Protein AF-A0A316WDP6-F1 (afdb_monomer)

Radius of gyration: 22.05 Å; Cα contacts (8 Å, |Δi|>4): 49; chains: 1; bounding box: 53×63×40 Å

Solvent-accessible surface area (backbone atoms only — not comparable to full-atom values): 5874 Å² total; per-residue (Å²): 134,68,69,68,59,53,55,55,52,53,51,52,56,43,55,54,50,50,55,49,32,64,70,45,44,65,56,53,52,52,42,38,76,74,64,35,88,40,46,54,51,41,17,51,50,38,44,73,69,67,51,66,40,101,82,75,42,81,54,42,35,68,58,49,47,56,38,51,62,66,71,47,72,80,80,76,80,76,84,75,82,80,74,91,78,82,82,80,84,80,85,81,89,130

Sequence (94 aa):
NLAQASAKGASVNRAEADAFAANVLPVIESIRAAGAGSHRAIATELNARRIETARGGAWSAVQVGRILTRSTPKPHVFHVEITPGQGVVHTNIM

Structure (mmCIF, N/CA/C/O backbone):
data_AF-A0A316WDP6-F1
#
_entry.id   AF-A0A316WDP6-F1
#
loop_
_atom_site.group_PDB
_atom_site.id
_atom_site.type_symbol
_atom_site.label_atom_id
_atom_site.label_alt_id
_atom_site.label_comp_id
_atom_site.label_asym_id
_atom_site.label_entity_id
_atom_site.label_seq_id
_atom_site.pdbx_PDB_ins_code
_atom_site.Cartn_x
_atom_site.Cartn_y
_atom_site.Cartn_z
_atom_site.occupancy
_atom_site.B_iso_or_equiv
_atom_site.auth_seq_id
_atom_site.auth_comp_id
_atom_site.auth_asym_id
_atom_site.auth_atom_id
_atom_site.pdbx_PDB_model_num
ATOM 1 N N . ASN A 1 1 ? -15.041 18.204 25.667 1.00 48.50 1 ASN A N 1
ATOM 2 C CA . ASN A 1 1 ? -14.547 16.818 25.830 1.00 48.50 1 ASN A CA 1
ATOM 3 C C . ASN A 1 1 ? -14.218 16.198 24.458 1.00 48.50 1 ASN A C 1
ATOM 5 O O . ASN A 1 1 ? -14.791 15.192 24.073 1.00 48.50 1 ASN A O 1
ATOM 9 N N . LEU A 1 2 ? -13.334 16.841 23.676 1.00 40.69 2 LEU A N 1
ATOM 10 C CA . LEU A 1 2 ? -13.074 16.492 22.263 1.00 40.69 2 LEU A CA 1
ATOM 11 C C . LEU A 1 2 ? -11.900 15.512 22.080 1.00 40.69 2 LEU A C 1
ATOM 13 O O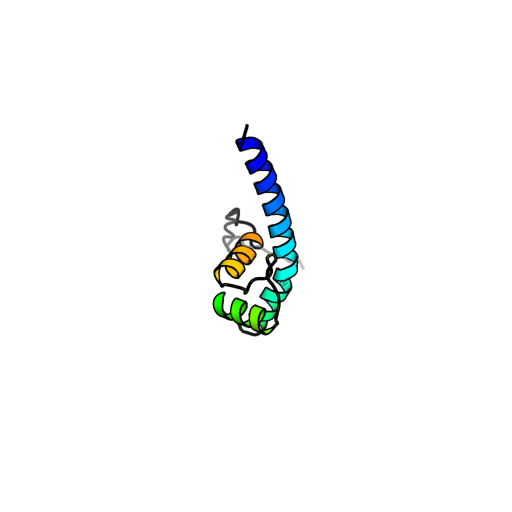 . LEU A 1 2 ? -11.824 14.825 21.071 1.00 40.69 2 LEU A O 1
ATOM 17 N N . ALA A 1 3 ? -11.004 15.403 23.065 1.00 46.53 3 ALA A N 1
ATOM 18 C CA . ALA A 1 3 ? -9.780 14.607 22.957 1.00 46.53 3 ALA A CA 1
ATOM 19 C C . ALA A 1 3 ? -10.016 13.081 23.005 1.00 46.53 3 ALA A C 1
ATOM 21 O O . ALA A 1 3 ? -9.283 12.326 22.368 1.00 46.53 3 ALA A O 1
ATOM 22 N N . GLN A 1 4 ? -11.054 12.615 23.713 1.00 32.84 4 GLN A N 1
ATOM 23 C CA . GLN A 1 4 ? -11.356 11.180 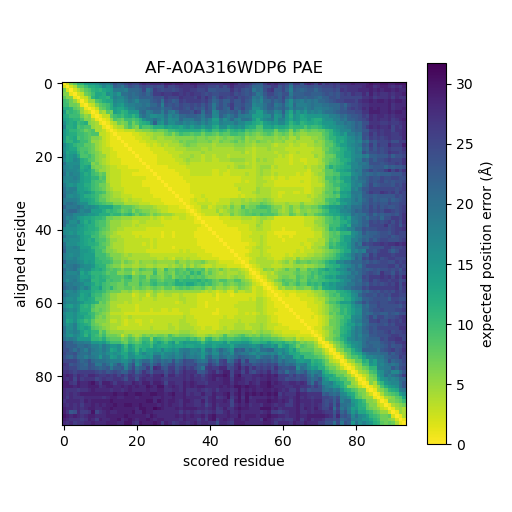23.830 1.00 32.84 4 GLN A CA 1
ATOM 24 C C . GLN A 1 4 ? -12.011 10.600 22.561 1.00 32.84 4 GLN A C 1
ATOM 26 O O . GLN A 1 4 ? -11.751 9.449 22.209 1.00 32.84 4 GLN A O 1
ATOM 31 N N . ALA A 1 5 ? -12.784 11.405 21.820 1.00 34.69 5 ALA A N 1
ATOM 32 C CA . ALA A 1 5 ? -13.354 11.006 20.529 1.00 34.69 5 ALA A CA 1
ATOM 33 C C . ALA A 1 5 ? -12.267 10.864 19.446 1.00 34.69 5 ALA A C 1
ATOM 35 O O . ALA A 1 5 ? -12.267 9.896 18.685 1.00 34.69 5 ALA A O 1
ATOM 36 N N . SER A 1 6 ? -11.283 11.771 19.434 1.00 45.97 6 SER A N 1
ATOM 37 C CA . SER A 1 6 ? -10.153 11.746 18.494 1.00 45.97 6 SER A CA 1
ATOM 38 C C . SER A 1 6 ? -9.266 10.514 18.670 1.00 45.97 6 SER A C 1
ATOM 40 O O . SER A 1 6 ? -8.823 9.927 17.686 1.00 45.97 6 SER A O 1
ATOM 42 N N . ALA A 1 7 ? -9.028 10.090 19.915 1.00 45.38 7 ALA A N 1
ATOM 43 C CA . ALA A 1 7 ? -8.203 8.921 20.213 1.00 45.38 7 ALA A CA 1
ATOM 44 C C . ALA A 1 7 ? -8.882 7.606 19.796 1.00 45.38 7 ALA A C 1
ATOM 46 O O . ALA A 1 7 ? -8.222 6.727 19.243 1.00 45.38 7 ALA A O 1
ATOM 47 N N . LYS A 1 8 ? -10.202 7.487 20.005 1.00 42.44 8 LYS A N 1
ATOM 48 C CA . LYS A 1 8 ? -10.988 6.318 19.577 1.00 42.44 8 LYS A CA 1
ATOM 49 C C . LYS A 1 8 ? -11.130 6.257 18.050 1.00 42.44 8 LYS A C 1
ATOM 51 O O . LYS A 1 8 ? -10.989 5.190 17.465 1.00 42.44 8 LYS A O 1
ATOM 56 N N . GLY A 1 9 ? -11.333 7.401 17.393 1.00 42.44 9 GLY A N 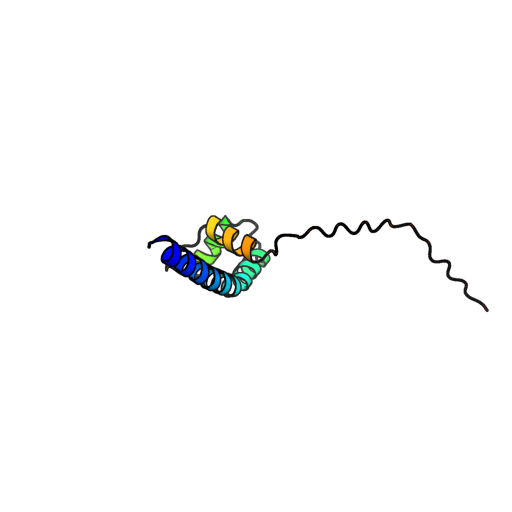1
ATOM 57 C CA . GLY A 1 9 ? -11.339 7.478 15.929 1.00 42.44 9 GLY A CA 1
ATOM 58 C C . GLY A 1 9 ? -9.973 7.152 15.314 1.00 42.44 9 GLY A C 1
ATOM 59 O O . GLY A 1 9 ? -9.894 6.467 14.298 1.00 42.44 9 GLY A O 1
ATOM 60 N N . ALA A 1 10 ? -8.876 7.583 15.946 1.00 50.59 10 ALA A N 1
ATOM 61 C CA . ALA A 1 10 ? -7.519 7.302 15.477 1.00 50.59 10 ALA A CA 1
ATOM 62 C C . ALA A 1 10 ? -7.121 5.822 15.605 1.00 50.59 10 ALA A C 1
ATOM 64 O O . ALA A 1 10 ? -6.382 5.323 14.755 1.00 50.59 10 ALA A O 1
ATOM 65 N N . SER A 1 11 ? -7.589 5.118 16.641 1.00 56.72 11 SER A N 1
ATOM 66 C CA . SER A 1 11 ? -7.318 3.687 16.822 1.00 56.72 11 SER A CA 1
ATOM 67 C C . SER A 1 11 ? -8.143 2.809 15.880 1.00 56.72 11 SER A C 1
ATOM 69 O O . SER A 1 11 ? -7.578 1.893 15.285 1.00 56.72 11 SER A O 1
ATOM 71 N N . VAL A 1 12 ? -9.421 3.133 15.650 1.00 59.00 12 VAL A N 1
ATOM 72 C CA . VAL A 1 12 ? -10.259 2.446 14.646 1.00 59.00 12 VAL A CA 1
ATOM 73 C C . VAL A 1 12 ? -9.681 2.627 13.238 1.00 59.00 12 VAL A C 1
ATOM 75 O O . VAL A 1 12 ? -9.430 1.643 12.548 1.00 59.00 12 VAL A O 1
ATOM 78 N N . ASN A 1 13 ? -9.311 3.860 12.872 1.00 64.69 13 ASN A N 1
ATOM 79 C CA . ASN A 1 13 ? -8.660 4.152 11.589 1.00 64.69 13 ASN A CA 1
ATOM 80 C C . ASN A 1 13 ? -7.337 3.396 11.391 1.00 64.69 13 ASN A C 1
ATOM 82 O O . ASN A 1 13 ? -6.906 3.195 10.255 1.00 64.69 13 ASN A O 1
ATOM 86 N N . ARG A 1 14 ? -6.649 3.024 12.478 1.00 68.44 14 ARG A N 1
ATOM 87 C CA . ARG A 1 14 ? -5.395 2.269 12.403 1.00 68.44 14 ARG A CA 1
ATOM 88 C C . ARG A 1 14 ? -5.660 0.801 12.089 1.00 68.44 14 ARG A C 1
ATOM 90 O O . ARG A 1 14 ? -5.089 0.305 11.129 1.00 68.44 14 ARG A O 1
ATOM 97 N N . ALA A 1 15 ? -6.577 0.166 12.819 1.00 73.12 15 ALA A N 1
ATOM 98 C CA . ALA A 1 15 ? -6.944 -1.231 12.591 1.00 73.12 15 ALA A CA 1
ATOM 99 C C . ALA A 1 15 ? -7.488 -1.463 11.171 1.00 73.12 15 ALA A C 1
ATOM 101 O O . ALA A 1 15 ? -7.080 -2.409 10.501 1.00 73.12 15 ALA A O 1
ATOM 102 N N . GLU A 1 16 ? -8.339 -0.563 10.669 1.00 75.06 16 GLU A N 1
ATOM 103 C CA . GLU A 1 16 ? -8.834 -0.641 9.289 1.00 75.06 16 GLU A CA 1
ATOM 104 C C . GLU A 1 16 ? -7.716 -0.446 8.257 1.00 75.06 16 GLU A C 1
ATOM 106 O O . GLU A 1 16 ? -7.678 -1.129 7.234 1.00 75.06 16 GLU A O 1
ATOM 111 N N . ALA A 1 17 ? -6.764 0.451 8.530 1.00 73.19 17 ALA A N 1
ATOM 112 C CA . ALA A 1 17 ? -5.616 0.659 7.654 1.00 73.19 17 ALA A CA 1
ATOM 113 C C . ALA A 1 17 ? -4.646 -0.533 7.649 1.00 73.19 17 ALA A C 1
ATOM 115 O O . ALA A 1 17 ? -4.035 -0.795 6.613 1.00 73.19 17 ALA A O 1
ATOM 116 N N . ASP A 1 18 ? -4.503 -1.236 8.773 1.00 78.38 18 ASP A N 1
ATOM 117 C CA . ASP A 1 18 ? -3.668 -2.432 8.894 1.00 78.38 18 ASP A CA 1
ATOM 118 C C . ASP A 1 18 ? -4.328 -3.632 8.197 1.00 78.38 18 ASP A C 1
ATOM 120 O O . ASP A 1 18 ? -3.673 -4.326 7.420 1.00 78.38 18 ASP A O 1
ATOM 124 N N . ALA A 1 19 ? -5.642 -3.819 8.368 1.00 80.88 19 ALA A N 1
ATOM 125 C CA . ALA A 1 19 ? -6.411 -4.826 7.633 1.00 80.88 19 ALA A CA 1
ATOM 126 C C . ALA A 1 19 ? -6.371 -4.574 6.116 1.00 80.88 19 ALA A C 1
ATOM 128 O O . ALA A 1 19 ? -6.131 -5.487 5.326 1.00 80.88 19 ALA A O 1
ATOM 129 N N . PHE A 1 20 ? -6.530 -3.317 5.694 1.00 80.94 20 PHE A N 1
ATOM 130 C CA . PHE A 1 20 ? -6.386 -2.937 4.291 1.00 80.94 20 PHE A CA 1
ATOM 131 C C . PHE A 1 20 ? -4.968 -3.200 3.766 1.00 80.94 20 PHE A C 1
ATOM 133 O O . PHE A 1 20 ? -4.805 -3.728 2.667 1.00 80.94 20 PHE A O 1
ATOM 140 N N . ALA A 1 21 ? -3.937 -2.872 4.553 1.00 83.06 21 ALA A N 1
ATOM 141 C CA . ALA A 1 21 ? -2.553 -3.160 4.195 1.00 83.06 21 ALA A CA 1
ATOM 142 C C . ALA A 1 21 ? -2.323 -4.666 4.006 1.00 83.06 21 ALA A C 1
ATOM 144 O O . ALA A 1 21 ? -1.741 -5.050 2.996 1.00 83.06 21 ALA A O 1
ATOM 145 N N . ALA A 1 22 ? -2.838 -5.508 4.906 1.00 83.81 22 ALA A N 1
ATOM 146 C CA . ALA A 1 22 ? -2.736 -6.962 4.803 1.00 83.81 22 ALA A CA 1
ATOM 147 C C . ALA A 1 22 ? -3.397 -7.518 3.529 1.00 83.81 22 ALA A C 1
ATOM 149 O O . ALA A 1 22 ? -2.846 -8.417 2.900 1.00 83.81 22 ALA A O 1
ATOM 150 N N . ASN A 1 23 ? -4.527 -6.945 3.106 1.00 85.19 23 ASN A N 1
ATOM 151 C CA . ASN A 1 23 ? -5.224 -7.367 1.889 1.00 85.19 23 ASN A CA 1
ATOM 152 C C . ASN A 1 23 ? -4.491 -6.961 0.601 1.00 85.19 23 ASN A C 1
ATOM 154 O O . ASN A 1 23 ? -4.514 -7.698 -0.382 1.00 85.19 23 ASN A O 1
ATOM 158 N N . VAL A 1 24 ? -3.848 -5.789 0.582 1.00 84.94 24 VAL A N 1
ATOM 159 C CA . VAL A 1 24 ? -3.193 -5.266 -0.630 1.00 84.94 24 VAL A CA 1
ATOM 160 C C . VAL A 1 24 ? -1.724 -5.686 -0.742 1.00 84.94 24 VAL A C 1
ATOM 162 O O . VAL A 1 24 ? -1.181 -5.732 -1.849 1.00 84.94 24 VAL A O 1
ATOM 165 N N . LEU A 1 25 ? -1.072 -6.038 0.369 1.00 86.50 25 LEU A N 1
ATOM 166 C CA . LEU A 1 25 ? 0.332 -6.453 0.385 1.00 86.50 25 LEU A CA 1
ATOM 167 C C . LEU A 1 25 ? 0.658 -7.558 -0.642 1.00 86.50 25 LEU A C 1
ATOM 169 O O . LEU A 1 25 ? 1.620 -7.371 -1.387 1.00 86.50 25 LEU A O 1
ATOM 173 N N . PRO A 1 26 ? -0.128 -8.648 -0.783 1.00 88.38 26 PRO A N 1
ATOM 174 C CA . PRO A 1 26 ? 0.174 -9.703 -1.754 1.00 88.38 26 PRO A CA 1
ATOM 175 C C . PRO A 1 26 ? 0.176 -9.200 -3.202 1.00 88.38 26 PRO A C 1
ATOM 177 O O . PRO A 1 26 ? 0.966 -9.653 -4.029 1.00 88.38 26 PRO A O 1
ATOM 180 N N . VAL A 1 27 ? -0.677 -8.219 -3.511 1.00 89.31 27 VAL A N 1
ATOM 181 C CA . VAL A 1 27 ? -0.735 -7.596 -4.837 1.00 89.31 27 VAL A CA 1
ATOM 182 C C . VAL A 1 27 ? 0.501 -6.732 -5.078 1.00 89.31 27 VAL A C 1
ATOM 184 O O . VAL A 1 27 ? 1.096 -6.795 -6.152 1.00 89.31 27 VAL A O 1
ATOM 187 N N . ILE A 1 28 ? 0.914 -5.949 -4.077 1.00 87.38 28 ILE A N 1
ATOM 188 C CA . ILE A 1 28 ? 2.130 -5.129 -4.146 1.00 87.38 28 ILE A CA 1
ATOM 189 C C . ILE A 1 28 ? 3.368 -6.009 -4.351 1.00 87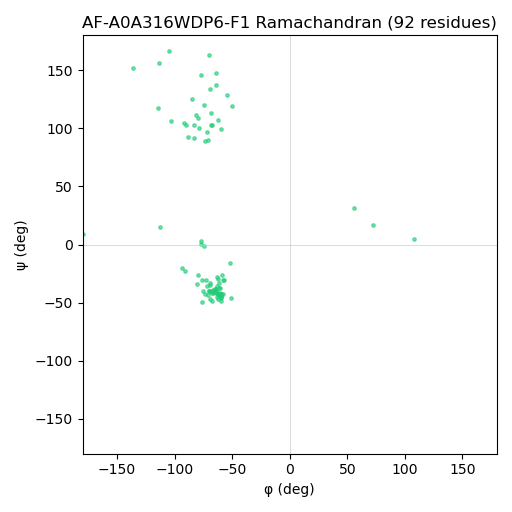.38 28 ILE A C 1
ATOM 191 O O . ILE A 1 28 ? 4.202 -5.686 -5.197 1.00 87.38 28 ILE A O 1
ATOM 195 N N . GLU A 1 29 ? 3.475 -7.126 -3.629 1.00 87.38 29 GLU A N 1
ATOM 196 C CA . GLU A 1 29 ? 4.580 -8.079 -3.780 1.00 87.38 29 GLU A CA 1
ATOM 197 C C . GLU A 1 29 ? 4.564 -8.762 -5.154 1.00 87.38 29 GLU A C 1
ATOM 199 O O . GLU A 1 29 ? 5.605 -8.861 -5.798 1.00 87.38 29 GLU A O 1
ATOM 204 N N . SER A 1 30 ? 3.390 -9.139 -5.675 1.00 88.75 30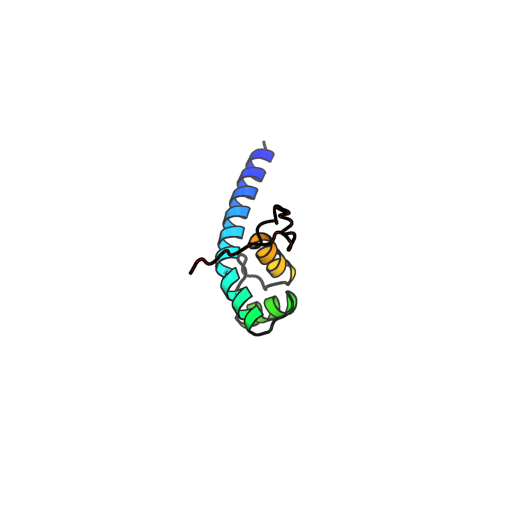 SER A N 1
ATOM 205 C CA . SER A 1 30 ? 3.262 -9.661 -7.044 1.00 88.75 30 SER A CA 1
ATOM 206 C C . SER A 1 30 ? 3.730 -8.646 -8.096 1.00 88.75 30 SER A C 1
ATOM 208 O O . SER A 1 30 ? 4.459 -8.995 -9.023 1.00 88.75 30 SER A O 1
ATOM 210 N N . ILE A 1 31 ? 3.364 -7.371 -7.936 1.00 88.62 31 ILE A N 1
ATOM 211 C CA . ILE A 1 31 ? 3.792 -6.287 -8.830 1.00 88.62 31 ILE A CA 1
ATOM 212 C C . ILE A 1 31 ? 5.306 -6.043 -8.721 1.00 88.62 31 ILE A C 1
ATOM 214 O O . ILE A 1 31 ? 5.974 -5.824 -9.732 1.00 88.62 31 ILE A O 1
ATOM 218 N N . ARG A 1 32 ? 5.873 -6.124 -7.513 1.00 86.50 32 ARG A N 1
ATOM 219 C CA . ARG A 1 32 ? 7.323 -6.044 -7.299 1.00 86.50 32 ARG A CA 1
ATOM 220 C C . ARG A 1 32 ? 8.054 -7.206 -7.971 1.00 86.50 32 ARG A C 1
ATOM 222 O O . ARG A 1 32 ? 9.043 -6.968 -8.659 1.00 86.50 32 ARG A O 1
ATOM 229 N N . ALA A 1 33 ? 7.550 -8.430 -7.817 1.00 84.88 33 ALA A N 1
ATOM 230 C CA . ALA A 1 33 ? 8.101 -9.627 -8.450 1.00 84.88 33 ALA A CA 1
ATOM 231 C C . ALA A 1 33 ? 8.035 -9.558 -9.986 1.00 84.88 33 ALA A C 1
ATOM 233 O O . ALA A 1 33 ? 8.916 -10.079 -10.661 1.00 84.88 33 ALA A O 1
ATOM 234 N N . ALA A 1 34 ? 7.045 -8.849 -10.535 1.00 86.06 34 ALA A N 1
ATOM 235 C CA . ALA A 1 34 ? 6.942 -8.560 -11.965 1.00 86.06 34 ALA A CA 1
ATOM 236 C C . ALA A 1 34 ? 7.941 -7.491 -12.468 1.00 86.06 34 ALA A C 1
ATOM 238 O O . ALA A 1 34 ? 7.957 -7.192 -13.659 1.00 86.06 34 ALA A O 1
ATOM 239 N N . GLY A 1 35 ? 8.777 -6.914 -11.594 1.00 86.19 35 GLY A N 1
ATOM 240 C CA . GLY A 1 35 ? 9.849 -5.983 -11.966 1.00 86.19 35 GLY A CA 1
ATOM 241 C C . GLY A 1 35 ? 9.601 -4.517 -11.601 1.00 86.19 35 GLY A C 1
ATOM 242 O O . GLY A 1 35 ? 10.423 -3.656 -11.921 1.00 86.19 35 GLY A O 1
ATOM 243 N N . ALA A 1 36 ? 8.509 -4.191 -10.902 1.00 88.75 36 ALA A N 1
ATOM 244 C CA . ALA A 1 36 ? 8.260 -2.826 -10.443 1.00 88.75 36 ALA A CA 1
ATOM 245 C C . ALA A 1 36 ? 9.186 -2.452 -9.267 1.00 88.75 36 ALA A C 1
ATOM 247 O O . ALA A 1 36 ? 8.842 -2.598 -8.095 1.00 88.75 36 ALA A O 1
ATOM 248 N N . GLY A 1 37 ? 10.369 -1.922 -9.583 1.00 84.00 37 GLY A N 1
ATOM 249 C CA . GLY A 1 37 ? 11.409 -1.585 -8.600 1.00 84.00 37 GLY A CA 1
ATOM 250 C C . GLY A 1 37 ? 11.186 -0.298 -7.793 1.00 84.00 37 GLY A C 1
ATOM 251 O O . GLY A 1 37 ? 12.028 0.060 -6.976 1.00 84.00 37 GLY A O 1
ATOM 252 N N . SER A 1 38 ? 10.086 0.435 -8.005 1.00 88.00 38 SER A N 1
ATOM 253 C CA . SER A 1 38 ? 9.813 1.684 -7.279 1.00 88.00 38 SER A CA 1
ATOM 254 C C . SER A 1 38 ? 8.366 1.788 -6.809 1.00 88.00 38 SER A C 1
ATOM 256 O O . SER A 1 38 ? 7.446 1.303 -7.464 1.00 88.00 38 SER A O 1
ATOM 258 N N . HIS A 1 39 ? 8.135 2.511 -5.708 1.00 88.94 39 HIS A N 1
ATOM 259 C CA . HIS A 1 39 ? 6.781 2.774 -5.200 1.00 88.94 39 HIS A CA 1
ATOM 260 C C . HIS A 1 39 ? 5.883 3.481 -6.224 1.00 88.94 39 HIS A C 1
ATOM 262 O O . HIS A 1 39 ? 4.670 3.287 -6.214 1.00 88.94 39 HIS A O 1
ATOM 268 N N . ARG A 1 40 ? 6.465 4.302 -7.111 1.00 88.81 40 ARG A N 1
ATOM 269 C CA . ARG A 1 40 ? 5.733 4.948 -8.209 1.00 88.81 40 ARG A CA 1
ATOM 270 C C . ARG A 1 40 ? 5.305 3.933 -9.262 1.00 88.81 40 ARG A C 1
ATOM 272 O O . ARG A 1 40 ? 4.139 3.936 -9.624 1.00 88.81 40 ARG A O 1
ATOM 279 N N . ALA A 1 41 ? 6.210 3.054 -9.692 1.00 88.06 41 ALA A N 1
ATOM 280 C CA . ALA A 1 41 ? 5.884 1.994 -10.644 1.00 88.06 41 ALA A CA 1
ATOM 281 C C . ALA A 1 41 ? 4.794 1.064 -10.091 1.00 88.06 41 ALA A C 1
ATOM 283 O O . ALA A 1 41 ? 3.821 0.780 -10.781 1.00 88.06 41 ALA A O 1
ATOM 284 N N . ILE A 1 42 ? 4.897 0.690 -8.812 1.00 90.12 42 ILE A N 1
ATOM 285 C CA . ILE A 1 42 ? 3.874 -0.112 -8.132 1.00 90.12 42 ILE A CA 1
ATOM 286 C C . ILE A 1 42 ? 2.520 0.614 -8.126 1.00 90.12 42 ILE A C 1
ATOM 288 O O . ILE A 1 42 ? 1.499 0.013 -8.440 1.00 90.12 42 ILE A O 1
ATOM 292 N N . ALA A 1 43 ? 2.494 1.911 -7.805 1.00 88.81 43 ALA A N 1
ATOM 293 C CA . ALA A 1 43 ? 1.260 2.694 -7.816 1.00 88.81 43 ALA A CA 1
ATOM 294 C C . ALA A 1 43 ? 0.637 2.789 -9.221 1.00 88.81 43 ALA A C 1
ATOM 296 O O . ALA A 1 43 ? -0.577 2.656 -9.359 1.00 88.81 43 ALA A O 1
ATOM 297 N N . THR A 1 44 ? 1.453 2.978 -10.261 1.00 89.31 44 THR A N 1
ATOM 298 C CA . THR A 1 44 ? 0.996 2.974 -11.657 1.00 89.31 44 THR A CA 1
ATOM 299 C C . THR A 1 44 ? 0.362 1.638 -12.029 1.00 89.31 44 THR A C 1
ATOM 301 O O . THR A 1 44 ? -0.736 1.629 -12.575 1.00 89.31 44 THR A O 1
ATOM 304 N N . GLU A 1 45 ? 0.995 0.522 -11.673 1.00 90.38 45 GLU A N 1
ATOM 305 C CA . GLU A 1 45 ? 0.468 -0.822 -11.925 1.00 90.38 45 GLU A CA 1
ATOM 306 C C . GLU A 1 45 ? -0.838 -1.096 -11.170 1.00 90.38 45 GLU A C 1
ATOM 308 O O . GLU A 1 45 ? -1.784 -1.633 -11.741 1.00 90.38 45 GLU A O 1
ATOM 313 N N . LEU A 1 46 ? -0.944 -0.675 -9.906 1.00 87.75 46 LEU A N 1
ATOM 314 C CA . LEU A 1 46 ? -2.190 -0.790 -9.140 1.00 87.75 46 LEU A CA 1
ATOM 315 C C . LEU A 1 46 ? -3.333 0.001 -9.796 1.00 87.75 46 LEU A C 1
ATOM 317 O O . LEU A 1 46 ? -4.452 -0.500 -9.909 1.00 87.75 46 LEU A O 1
ATOM 321 N N . ASN A 1 47 ? -3.037 1.208 -10.284 1.00 88.06 47 ASN A N 1
ATOM 322 C CA . ASN A 1 47 ? -3.999 2.034 -11.013 1.00 88.06 47 ASN A CA 1
ATOM 323 C C . ASN A 1 47 ? -4.381 1.424 -12.368 1.00 88.06 47 ASN A C 1
ATOM 325 O O . ASN A 1 47 ? -5.560 1.423 -12.722 1.00 88.06 47 ASN A O 1
ATOM 329 N N . ALA A 1 48 ? -3.412 0.875 -13.106 1.00 86.88 48 ALA A N 1
ATOM 330 C CA . ALA A 1 48 ? -3.640 0.194 -14.380 1.00 86.88 48 ALA A CA 1
ATOM 331 C C . ALA A 1 48 ? -4.542 -1.037 -14.207 1.00 86.88 48 ALA A C 1
ATOM 333 O O . ALA A 1 48 ? -5.437 -1.275 -15.013 1.00 86.88 48 ALA A O 1
ATOM 334 N N . ARG A 1 49 ? -4.376 -1.763 -13.095 1.00 83.69 49 ARG A N 1
ATOM 335 C CA . ARG A 1 49 ? -5.219 -2.901 -12.697 1.00 83.69 49 ARG A CA 1
ATOM 336 C C . ARG A 1 49 ? -6.574 -2.489 -12.108 1.00 83.69 49 ARG A C 1
ATOM 338 O O . ARG A 1 49 ? -7.330 -3.362 -11.695 1.00 83.69 49 ARG A O 1
ATOM 345 N N . ARG A 1 50 ? -6.885 -1.184 -12.062 1.00 83.50 50 ARG A N 1
ATOM 346 C CA . ARG A 1 50 ? -8.133 -0.613 -11.515 1.00 83.50 50 ARG A CA 1
ATOM 347 C C . ARG A 1 50 ? -8.397 -1.030 -10.065 1.00 83.50 50 ARG A C 1
ATOM 349 O O . ARG A 1 50 ? -9.543 -1.138 -9.642 1.00 83.50 50 ARG A O 1
ATOM 356 N N . ILE A 1 51 ? -7.330 -1.244 -9.298 1.00 81.19 51 ILE A N 1
ATOM 357 C CA . ILE A 1 51 ? -7.429 -1.560 -7.876 1.00 81.19 51 ILE A CA 1
ATOM 358 C C . ILE A 1 51 ? -7.629 -0.246 -7.136 1.00 81.19 51 ILE A C 1
ATOM 360 O O . ILE A 1 51 ? -6.730 0.590 -7.086 1.00 81.19 51 ILE A O 1
ATOM 364 N N . GLU A 1 52 ? -8.810 -0.047 -6.568 1.00 78.50 52 GLU A N 1
ATOM 365 C CA . GLU A 1 52 ? -9.128 1.178 -5.843 1.00 78.50 52 GLU A CA 1
ATOM 366 C C . GLU A 1 52 ? -8.482 1.182 -4.454 1.00 78.50 52 GLU A C 1
ATOM 368 O O . GLU A 1 52 ? -8.327 0.155 -3.789 1.00 78.50 52 GLU A O 1
ATOM 373 N N . THR A 1 53 ? -8.073 2.363 -3.996 1.00 75.50 53 THR A N 1
ATOM 374 C CA . THR A 1 53 ? -7.671 2.534 -2.595 1.00 75.50 53 THR A CA 1
ATOM 375 C C . THR A 1 53 ? -8.901 2.447 -1.686 1.00 75.50 53 THR A C 1
ATOM 377 O O . THR A 1 53 ? -10.021 2.657 -2.140 1.00 75.50 53 THR A O 1
ATOM 380 N N . ALA A 1 54 ? -8.715 2.243 -0.377 1.00 67.69 54 ALA A N 1
ATOM 381 C CA . ALA A 1 54 ? -9.813 2.186 0.604 1.00 67.69 54 ALA A CA 1
ATOM 382 C C . ALA A 1 54 ? -10.791 3.385 0.575 1.00 67.69 54 ALA A C 1
ATOM 384 O O . ALA A 1 54 ? -11.864 3.320 1.160 1.00 67.69 54 ALA A O 1
ATOM 385 N N . ARG A 1 55 ? -10.411 4.501 -0.064 1.00 67.00 55 ARG A N 1
ATOM 386 C CA . ARG A 1 55 ? -11.232 5.712 -0.206 1.00 67.00 55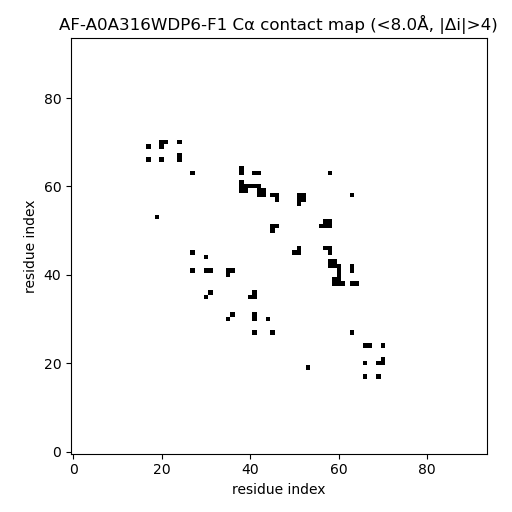 ARG A CA 1
ATOM 387 C C . ARG A 1 55 ? -11.677 5.984 -1.652 1.00 67.00 55 ARG A C 1
ATOM 389 O O . ARG A 1 55 ? -12.067 7.108 -1.944 1.00 67.00 55 ARG A O 1
ATOM 396 N N . GLY A 1 56 ? -11.568 5.007 -2.556 1.00 68.56 56 GLY A N 1
ATOM 397 C CA . GLY A 1 56 ? -11.996 5.136 -3.958 1.00 68.56 56 GLY A CA 1
ATOM 398 C C . GLY A 1 56 ? -11.096 6.022 -4.831 1.00 68.56 56 GLY A C 1
ATOM 399 O O . GLY A 1 56 ? -11.515 6.488 -5.883 1.00 68.56 56 GLY A O 1
ATOM 400 N N . GLY A 1 57 ? -9.866 6.307 -4.391 1.00 80.31 57 GLY A N 1
ATOM 401 C CA . GLY A 1 57 ? -8.909 7.142 -5.128 1.00 80.31 57 GLY A CA 1
ATOM 402 C C . GLY A 1 57 ? -7.793 6.343 -5.801 1.00 80.31 57 GLY A C 1
ATOM 403 O O . GLY A 1 57 ? -7.556 5.183 -5.452 1.00 80.31 57 GLY A O 1
ATOM 404 N N . ALA A 1 58 ? -7.062 6.999 -6.704 1.00 84.56 58 ALA A N 1
ATOM 405 C CA . ALA A 1 58 ? -5.860 6.447 -7.323 1.00 84.56 58 ALA A CA 1
ATOM 406 C C . ALA A 1 58 ? -4.743 6.207 -6.293 1.00 84.56 58 ALA A C 1
ATOM 408 O O . ALA A 1 58 ? -4.577 6.952 -5.322 1.00 84.56 58 ALA A O 1
ATOM 409 N N . TRP A 1 59 ? -3.939 5.182 -6.543 1.00 88.75 59 TRP A N 1
ATOM 410 C CA . TRP A 1 59 ? -2.722 4.892 -5.809 1.00 88.75 59 TRP A CA 1
ATOM 411 C C . TRP A 1 59 ? -1.648 5.933 -6.083 1.00 88.75 59 TRP A C 1
ATOM 413 O O . TRP A 1 59 ? -1.337 6.267 -7.226 1.00 88.75 59 TRP A O 1
ATOM 423 N N . SER A 1 60 ? -1.024 6.387 -5.003 1.00 89.25 60 SER A N 1
ATOM 424 C CA . SER A 1 60 ? 0.190 7.194 -5.003 1.00 89.25 60 SER A CA 1
ATOM 425 C C . SER A 1 60 ? 1.352 6.415 -4.389 1.00 89.25 60 SER A C 1
ATOM 427 O O . SER A 1 60 ? 1.170 5.546 -3.533 1.00 89.25 60 SER A O 1
ATOM 429 N N . ALA A 1 61 ? 2.580 6.790 -4.750 1.00 87.38 61 ALA A N 1
ATOM 430 C CA . ALA A 1 61 ? 3.789 6.202 -4.171 1.00 87.38 61 ALA A CA 1
ATOM 431 C C . ALA A 1 61 ? 3.853 6.327 -2.636 1.00 87.38 61 ALA A C 1
ATOM 433 O O . ALA A 1 61 ? 4.402 5.457 -1.963 1.00 87.38 61 ALA A O 1
ATOM 434 N N . VAL A 1 62 ? 3.260 7.384 -2.070 1.00 87.19 62 VAL A N 1
ATOM 435 C CA . VAL A 1 62 ? 3.176 7.588 -0.615 1.00 87.19 62 VAL A CA 1
ATOM 436 C C . VAL A 1 62 ? 2.288 6.527 0.037 1.00 87.19 62 VAL A C 1
ATOM 438 O O . VAL A 1 62 ? 2.622 6.025 1.107 1.00 87.19 62 VAL A O 1
ATOM 441 N N . GLN A 1 63 ? 1.167 6.161 -0.591 1.00 85.81 63 GLN A N 1
ATOM 442 C CA . GLN A 1 63 ? 0.287 5.104 -0.081 1.00 85.81 63 GLN A CA 1
ATOM 443 C C . GLN A 1 63 ? 0.966 3.736 -0.128 1.00 85.81 63 GLN A C 1
ATOM 445 O O . GLN A 1 63 ? 0.893 3.007 0.858 1.00 85.81 63 GLN A O 1
AT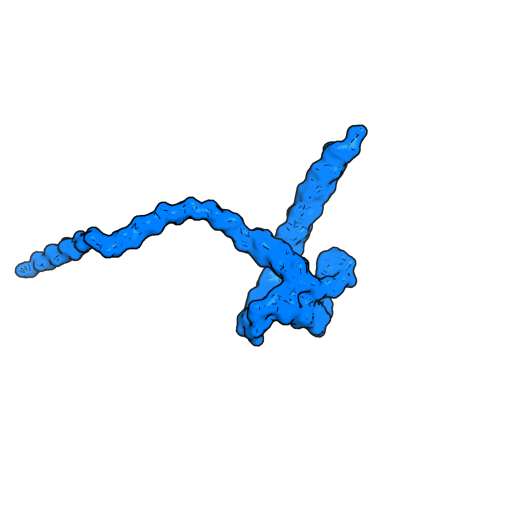OM 450 N N . VAL A 1 64 ? 1.690 3.432 -1.209 1.00 86.75 64 VAL A N 1
ATOM 451 C CA . VAL A 1 64 ? 2.495 2.203 -1.313 1.00 86.75 64 VAL A CA 1
ATOM 452 C C . VAL A 1 64 ? 3.544 2.154 -0.198 1.00 86.75 64 VAL A C 1
ATOM 454 O O . VAL A 1 64 ? 3.618 1.170 0.533 1.00 86.75 64 VAL A O 1
ATOM 457 N N . GLY A 1 65 ? 4.288 3.245 0.009 1.00 85.44 65 GLY A N 1
ATOM 458 C CA . GLY A 1 65 ? 5.268 3.339 1.095 1.00 85.44 65 GLY A CA 1
ATOM 459 C C . GLY A 1 65 ? 4.649 3.131 2.480 1.00 85.44 65 GLY A C 1
ATOM 460 O O . GLY A 1 65 ? 5.193 2.391 3.290 1.00 85.44 65 GLY A O 1
ATOM 461 N N . ARG A 1 66 ? 3.470 3.711 2.743 1.00 86.06 66 ARG A N 1
ATOM 462 C CA . ARG A 1 66 ? 2.750 3.537 4.018 1.00 86.06 66 ARG A CA 1
ATOM 463 C C . ARG A 1 66 ? 2.322 2.094 4.277 1.00 86.06 66 ARG A C 1
ATOM 465 O O . ARG A 1 66 ? 2.314 1.694 5.436 1.00 86.06 66 ARG A O 1
ATOM 472 N N . ILE A 1 67 ? 1.946 1.340 3.243 1.00 84.62 67 ILE A N 1
ATOM 473 C CA . ILE A 1 67 ? 1.630 -0.088 3.389 1.00 84.62 67 ILE A CA 1
ATOM 474 C C . ILE A 1 67 ? 2.895 -0.867 3.736 1.00 84.62 67 ILE A C 1
ATOM 476 O O . ILE A 1 67 ? 2.913 -1.579 4.733 1.00 84.62 67 ILE A O 1
ATOM 480 N N . LEU A 1 68 ? 3.982 -0.641 2.999 1.00 84.56 68 LEU A N 1
ATOM 481 C CA . LEU A 1 68 ? 5.249 -1.332 3.239 1.00 84.56 68 LEU A CA 1
ATOM 482 C C . LEU A 1 68 ? 5.824 -1.035 4.631 1.00 84.56 68 LEU A C 1
ATOM 484 O O . LEU A 1 68 ? 6.240 -1.953 5.324 1.00 84.56 68 LEU A O 1
ATOM 488 N N . THR A 1 69 ? 5.780 0.217 5.098 1.00 84.88 69 THR A N 1
ATOM 489 C CA . THR A 1 69 ? 6.227 0.574 6.458 1.00 84.88 69 THR A CA 1
ATOM 490 C C . THR A 1 69 ? 5.401 -0.098 7.559 1.00 84.88 69 THR A C 1
ATOM 492 O O . THR A 1 69 ? 5.917 -0.301 8.652 1.00 84.88 69 THR A O 1
ATOM 495 N N . ARG A 1 70 ? 4.128 -0.424 7.306 1.00 75.62 70 ARG A N 1
ATOM 496 C CA . ARG A 1 70 ? 3.276 -1.133 8.276 1.00 75.62 70 ARG A CA 1
ATOM 497 C C . ARG A 1 70 ? 3.528 -2.636 8.277 1.00 75.62 70 ARG A C 1
ATOM 499 O O . ARG A 1 70 ? 3.434 -3.255 9.329 1.00 75.62 70 ARG A O 1
ATOM 506 N N . SER A 1 71 ? 3.847 -3.202 7.116 1.00 70.50 71 SER A N 1
ATOM 507 C CA . SER A 1 71 ? 4.125 -4.631 6.962 1.00 70.50 71 SER A CA 1
ATOM 508 C C . SER A 1 71 ? 5.531 -5.020 7.398 1.00 70.50 71 SER A C 1
ATOM 510 O O . SER A 1 71 ? 5.734 -6.159 7.806 1.00 70.50 71 SER A O 1
ATOM 512 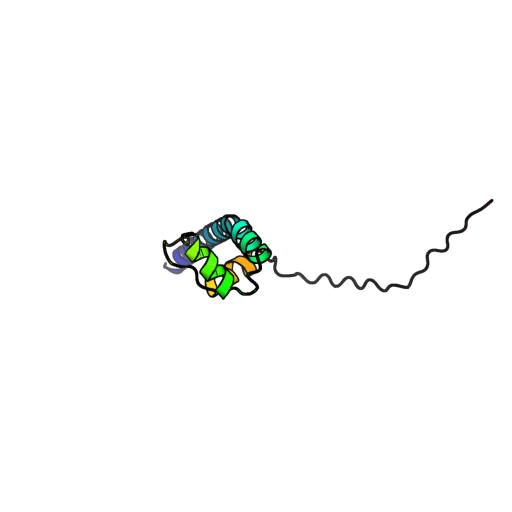N N . THR A 1 72 ? 6.493 -4.097 7.358 1.00 64.12 72 THR A N 1
ATOM 513 C CA . THR A 1 72 ? 7.799 -4.320 7.975 1.00 64.12 72 THR A CA 1
ATOM 514 C C . THR A 1 72 ? 7.671 -4.073 9.479 1.00 64.12 72 THR A C 1
ATOM 516 O O . THR A 1 72 ? 7.540 -2.912 9.881 1.00 64.12 72 THR A O 1
ATOM 519 N N . PRO A 1 73 ? 7.719 -5.106 10.343 1.00 57.28 73 PRO A N 1
ATOM 520 C CA . PRO A 1 73 ? 7.862 -4.864 11.770 1.00 57.28 73 PRO A CA 1
ATOM 521 C C . PRO A 1 73 ? 9.100 -3.988 11.974 1.00 57.28 73 PRO A C 1
ATOM 523 O O . PRO A 1 73 ? 10.166 -4.277 11.426 1.00 57.28 73 PRO A O 1
ATOM 526 N N . LYS A 1 74 ? 8.949 -2.879 12.712 1.00 49.53 74 LYS A N 1
ATOM 527 C CA . LYS A 1 74 ? 10.075 -2.010 13.072 1.00 49.53 74 LYS A CA 1
ATOM 528 C C . LYS A 1 74 ? 11.164 -2.923 13.644 1.00 49.53 74 LYS A C 1
ATOM 530 O O . LYS A 1 74 ? 10.868 -3.607 14.625 1.00 49.53 74 LYS A O 1
ATOM 535 N N . PRO A 1 75 ? 12.369 -2.989 13.047 1.00 52.53 75 PRO A N 1
ATOM 536 C CA . PRO A 1 75 ? 13.386 -3.901 13.530 1.00 52.53 75 PRO A CA 1
ATOM 537 C C . PRO A 1 75 ? 13.736 -3.487 14.957 1.00 52.53 75 PRO A C 1
ATOM 539 O O . PRO A 1 75 ? 14.353 -2.447 15.193 1.00 52.53 75 PRO A O 1
ATOM 5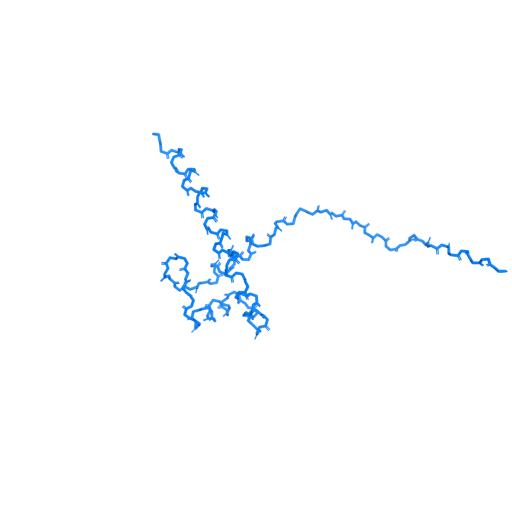42 N N . HIS A 1 76 ? 13.291 -4.285 15.922 1.00 54.88 76 HIS A N 1
ATOM 543 C CA . HIS A 1 76 ? 13.917 -4.331 17.227 1.00 54.88 76 HIS A CA 1
ATOM 544 C C . HIS A 1 76 ? 15.242 -5.035 16.977 1.00 54.88 76 HIS A C 1
ATOM 546 O O . HIS A 1 76 ? 15.283 -6.249 16.794 1.00 54.88 76 HIS A O 1
ATOM 552 N N . VAL A 1 77 ? 16.294 -4.236 16.813 1.00 58.25 77 VAL A N 1
ATOM 553 C CA . VAL A 1 77 ? 17.646 -4.722 16.558 1.00 58.25 77 VAL A CA 1
ATOM 554 C C . VAL A 1 77 ? 18.052 -5.612 17.735 1.00 58.25 77 VAL A C 1
ATOM 556 O O . VAL A 1 77 ? 18.441 -5.111 18.785 1.00 58.25 77 VAL A O 1
ATOM 559 N N . PHE A 1 78 ? 17.945 -6.929 17.572 1.00 56.06 78 PHE A N 1
ATOM 560 C CA . PHE A 1 78 ? 18.722 -7.880 18.354 1.00 56.06 78 PHE A CA 1
ATOM 561 C C . PHE A 1 78 ? 20.019 -8.088 17.587 1.00 56.06 78 PHE A C 1
ATOM 563 O O . PHE A 1 78 ? 20.089 -8.874 16.644 1.00 56.06 78 PHE A O 1
ATOM 570 N N . HIS A 1 79 ? 21.026 -7.298 17.947 1.00 50.00 79 HIS A N 1
ATOM 571 C CA . HIS A 1 79 ? 22.379 -7.459 17.437 1.00 50.00 79 HIS A CA 1
ATOM 572 C C . HIS A 1 79 ? 22.970 -8.732 18.053 1.00 50.00 79 HIS A C 1
ATOM 574 O O . HIS A 1 79 ? 23.518 -8.699 19.151 1.00 50.00 79 HIS A O 1
ATOM 580 N N . VAL A 1 80 ? 22.780 -9.875 17.390 1.00 56.00 80 VAL A N 1
ATOM 581 C CA . VAL A 1 80 ? 23.548 -11.094 17.670 1.00 56.00 80 VAL A CA 1
ATOM 582 C C . VAL A 1 80 ? 24.770 -11.052 16.766 1.00 56.00 80 VAL A C 1
ATOM 584 O O . VAL A 1 80 ? 24.680 -11.312 15.566 1.00 56.00 80 VAL A O 1
ATOM 587 N N . GLU A 1 81 ? 25.914 -10.697 17.344 1.00 41.06 81 GLU A N 1
ATOM 588 C CA . GLU A 1 81 ? 27.207 -10.886 16.695 1.00 41.06 81 GLU A CA 1
ATOM 589 C C . GLU A 1 81 ? 27.487 -12.382 16.601 1.00 41.06 81 GLU A C 1
ATOM 591 O O . GLU A 1 81 ? 27.842 -13.032 17.583 1.00 41.06 81 GLU A O 1
ATOM 596 N N . ILE A 1 82 ? 27.311 -12.954 15.412 1.00 53.53 82 ILE A N 1
ATOM 597 C CA . ILE A 1 82 ? 27.876 -14.265 15.110 1.00 53.53 82 ILE A CA 1
ATOM 598 C C . ILE A 1 82 ? 29.320 -14.012 14.687 1.00 53.53 82 ILE A C 1
ATOM 600 O O . ILE A 1 82 ? 29.595 -13.761 13.516 1.00 53.53 82 ILE A O 1
ATOM 604 N N . THR A 1 83 ? 30.245 -14.047 15.644 1.00 51.91 83 THR A N 1
ATOM 605 C CA . THR A 1 83 ? 31.681 -14.137 15.360 1.00 51.91 83 THR A CA 1
ATOM 606 C C . THR A 1 83 ? 31.963 -15.527 14.777 1.00 51.91 83 THR A C 1
ATOM 608 O O . THR A 1 83 ? 31.823 -16.515 15.505 1.00 51.91 83 THR A O 1
ATOM 611 N N . PRO A 1 84 ? 32.357 -15.678 13.497 1.00 51.56 84 PRO A N 1
ATOM 612 C CA . PRO A 1 84 ? 32.729 -16.982 12.973 1.00 51.56 84 PRO A CA 1
ATOM 613 C C . PRO A 1 84 ? 34.154 -17.283 13.451 1.00 51.56 84 PRO A C 1
ATOM 615 O O . PRO A 1 84 ? 35.119 -16.743 12.918 1.00 51.56 84 PRO A O 1
ATOM 618 N N . GLY A 1 85 ? 34.303 -18.096 14.501 1.00 63.50 85 GLY A N 1
ATOM 619 C CA . GLY A 1 85 ? 35.646 -18.392 15.012 1.00 63.50 85 GLY A CA 1
ATOM 620 C C . GLY A 1 85 ? 35.799 -19.328 16.211 1.00 63.50 85 GLY A C 1
ATOM 621 O O . GLY A 1 85 ? 36.909 -19.439 16.719 1.00 63.50 85 GLY A O 1
ATOM 622 N N . GLN A 1 86 ? 34.758 -20.020 16.682 1.00 47.75 86 GLN A N 1
ATOM 623 C CA . GLN A 1 86 ? 34.922 -21.075 17.694 1.00 47.75 86 GLN A CA 1
ATOM 624 C C . GLN A 1 86 ? 34.819 -22.445 17.020 1.00 47.75 86 GLN A C 1
ATOM 626 O O . GLN A 1 86 ? 33.755 -22.862 16.567 1.00 47.75 86 GLN A O 1
ATOM 631 N N . GLY A 1 87 ? 35.977 -23.094 16.891 1.00 54.66 87 GLY A N 1
ATOM 632 C CA . GLY A 1 87 ? 36.143 -24.389 16.250 1.00 54.66 87 GLY A CA 1
ATOM 633 C C . GLY A 1 87 ? 35.408 -25.513 16.972 1.00 54.66 87 GLY A C 1
ATOM 634 O O . GLY A 1 87 ? 35.472 -25.646 18.191 1.00 54.66 87 GLY A O 1
ATOM 635 N N . VAL A 1 88 ? 34.761 -26.367 16.185 1.00 47.31 88 VAL A N 1
ATOM 636 C CA . VAL A 1 88 ? 34.320 -27.689 16.621 1.00 47.31 88 VAL A CA 1
ATOM 637 C C . VAL A 1 88 ? 35.421 -28.694 16.298 1.00 47.31 88 VAL A C 1
ATOM 639 O O . VAL A 1 88 ? 35.632 -29.067 15.146 1.00 47.31 88 VAL A O 1
ATOM 642 N N . VAL A 1 89 ? 36.147 -29.121 17.331 1.00 55.94 89 VAL A N 1
ATOM 643 C CA . VAL A 1 89 ? 36.978 -30.326 17.275 1.00 55.94 89 VAL A CA 1
ATOM 644 C C . VAL A 1 89 ? 36.047 -31.533 17.163 1.00 55.94 89 VAL A C 1
ATOM 646 O O . VAL A 1 89 ? 35.425 -31.943 18.137 1.00 55.94 89 VAL A O 1
ATOM 649 N N . HIS A 1 90 ? 35.916 -32.106 15.970 1.00 43.09 90 HIS A N 1
ATOM 650 C CA . HIS A 1 90 ? 35.369 -33.454 15.851 1.00 43.09 90 HIS A CA 1
ATOM 651 C C . HIS A 1 90 ? 36.502 -34.450 16.105 1.00 43.09 90 HIS A C 1
ATOM 653 O O . HIS A 1 90 ? 37.350 -34.673 15.246 1.00 43.09 90 HIS A O 1
ATOM 659 N N . THR A 1 91 ? 36.516 -35.036 17.303 1.00 55.50 91 THR A N 1
ATOM 660 C CA . THR A 1 91 ? 37.197 -36.310 17.542 1.00 55.50 91 THR A CA 1
ATOM 661 C C . THR A 1 91 ? 36.338 -37.412 16.925 1.00 55.50 91 THR A C 1
ATOM 663 O O . THR A 1 91 ? 35.164 -37.542 17.271 1.00 55.50 91 THR A O 1
ATOM 666 N N . ASN A 1 92 ? 36.890 -38.165 15.972 1.00 43.31 92 ASN A N 1
ATOM 667 C CA . ASN A 1 92 ? 36.307 -39.428 15.542 1.00 43.31 92 ASN A CA 1
ATOM 668 C C . ASN A 1 92 ? 37.273 -40.544 15.924 1.00 43.31 92 ASN A C 1
ATOM 670 O O . ASN A 1 92 ? 38.421 -40.576 15.486 1.00 43.31 92 ASN A O 1
ATOM 674 N N . ILE A 1 93 ? 36.768 -41.409 16.788 1.00 54.00 93 ILE A N 1
ATOM 675 C CA . ILE A 1 93 ? 37.388 -42.620 17.298 1.00 54.00 93 ILE A CA 1
ATOM 676 C C . ILE A 1 93 ? 37.095 -43.721 16.281 1.00 54.00 93 ILE A C 1
ATOM 678 O O . ILE A 1 93 ? 35.928 -43.975 15.978 1.00 54.00 93 ILE A O 1
ATOM 682 N N . MET A 1 94 ? 38.138 -44.381 15.791 1.00 52.06 94 MET A N 1
ATOM 683 C CA . MET A 1 94 ? 38.077 -45.764 15.325 1.00 52.06 94 MET A CA 1
ATOM 684 C C . MET A 1 94 ? 39.375 -46.462 15.703 1.00 52.06 94 MET A C 1
ATOM 686 O O . MET A 1 94 ? 40.436 -45.813 15.562 1.00 52.06 94 MET A O 1
#

pLDDT: mean 70.92, std 17.32, range [32.84, 90.38]

Organism: NCBI:txid475075

Nearest PDB structures (foldseek):
  5ujm-assembly1_D  TM=5.163E-01  e=8.308E+00  Homo sapiens
  7jps-assembly1_D  TM=5.024E-01  e=9.490E+00  Homo sapiens

Foldseek 3Di:
DVVVVVVVVVVVVVVVLLVQLVVCVVVLVVQVVVPQPALASSQVVCVVVVPADPVRDGGDSVSSVVSVVSVPDPDPDPPDPPDPDDDDDDDDDD

Secondary structure (DSSP, 8-state):
--HHHHHHHHHHHHHHHHHHHHHHHHHHHHHHHTT--SHHHHHHHHHHTT---TTS----HHHHHHHHHHHS-----------S----------

Mean predicted aligned error: 13.28 Å

InterPro domains:
  IPR011109 DNA-binding recombinase domain [PF07508] (36-70)